Protein AF-A0A836VW23-F1 (afdb_monomer_lite)

Structure (mmCIF, N/CA/C/O backbone):
data_AF-A0A836VW23-F1
#
_entry.id   AF-A0A836VW23-F1
#
loop_
_atom_site.group_PDB
_atom_site.id
_atom_site.type_symbol
_atom_site.label_atom_id
_atom_site.label_alt_id
_atom_site.label_comp_id
_atom_site.label_asym_id
_atom_site.label_entity_id
_atom_site.label_seq_id
_atom_site.pdbx_PDB_ins_code
_atom_site.Cartn_x
_atom_site.Cartn_y
_atom_site.Cartn_z
_atom_site.occupancy
_atom_site.B_iso_or_equiv
_atom_site.auth_seq_id
_atom_site.auth_comp_id
_atom_site.auth_asym_id
_atom_site.auth_atom_id
_atom_site.pdbx_PDB_model_num
ATOM 1 N N . MET A 1 1 ? 16.480 -21.309 23.823 1.00 31.69 1 MET A N 1
ATOM 2 C CA . MET A 1 1 ? 16.150 -19.871 23.781 1.00 31.69 1 MET A CA 1
ATOM 3 C C . MET A 1 1 ? 16.442 -19.379 22.378 1.00 31.69 1 MET A C 1
ATOM 5 O O . MET A 1 1 ? 17.607 -19.248 22.032 1.00 31.69 1 MET A O 1
ATOM 9 N N . THR A 1 2 ? 15.423 -19.218 21.539 1.00 36.62 2 THR A N 1
ATOM 10 C CA . THR A 1 2 ? 15.585 -18.551 20.243 1.00 36.62 2 THR A CA 1
ATOM 11 C C . THR A 1 2 ? 15.771 -17.069 20.523 1.00 36.62 2 THR A C 1
ATOM 13 O O . THR A 1 2 ? 14.910 -16.452 21.145 1.00 36.62 2 THR A O 1
ATOM 16 N N . VAL A 1 3 ? 16.923 -16.523 20.143 1.00 40.72 3 VAL A N 1
ATOM 17 C CA . VAL A 1 3 ? 17.149 -15.079 20.126 1.00 40.72 3 VAL A CA 1
ATOM 18 C C . VAL A 1 3 ? 16.096 -14.504 19.182 1.00 40.72 3 VAL A C 1
ATOM 20 O O . VAL A 1 3 ? 16.159 -14.738 17.979 1.00 40.72 3 VAL A O 1
ATOM 23 N N . THR A 1 4 ? 15.072 -13.849 19.728 1.00 47.00 4 THR A N 1
ATOM 24 C CA . THR A 1 4 ? 14.153 -13.046 18.924 1.00 47.00 4 THR A CA 1
ATOM 25 C C . THR A 1 4 ? 14.970 -11.867 18.430 1.00 47.00 4 THR A C 1
ATOM 27 O O . THR A 1 4 ? 15.190 -10.907 19.165 1.00 47.00 4 THR A O 1
ATOM 30 N N . GLU A 1 5 ? 15.506 -11.987 17.221 1.00 56.62 5 GLU A N 1
ATOM 31 C CA . GLU A 1 5 ? 16.096 -10.864 16.508 1.00 56.62 5 GLU A CA 1
ATOM 32 C C . GLU A 1 5 ? 15.005 -9.793 16.401 1.00 56.62 5 GLU A C 1
ATOM 34 O O . GLU A 1 5 ? 13.970 -9.997 15.761 1.00 56.62 5 GLU A O 1
ATOM 39 N N . SER A 1 6 ? 15.181 -8.698 17.139 1.00 66.62 6 SER A N 1
ATOM 40 C CA . SER A 1 6 ? 14.249 -7.577 17.124 1.00 66.62 6 SER A CA 1
ATOM 41 C C . SER A 1 6 ? 14.246 -7.003 15.713 1.00 66.62 6 SER A C 1
ATOM 43 O O . SER A 1 6 ? 15.277 -6.529 15.239 1.00 66.62 6 SER A O 1
ATOM 45 N N . ILE A 1 7 ? 13.108 -7.075 15.021 1.00 79.94 7 ILE A N 1
ATOM 46 C CA . ILE A 1 7 ? 12.976 -6.521 13.671 1.00 79.94 7 ILE A CA 1
ATOM 47 C C . ILE A 1 7 ? 13.152 -5.007 13.779 1.00 79.94 7 ILE A C 1
ATOM 49 O O . ILE A 1 7 ? 12.369 -4.345 14.456 1.00 79.94 7 ILE A O 1
ATOM 53 N N . ASN A 1 8 ? 14.173 -4.459 13.121 1.00 87.62 8 ASN A N 1
ATOM 54 C CA . ASN A 1 8 ? 14.389 -3.017 13.084 1.00 87.62 8 ASN A CA 1
ATOM 55 C C . ASN A 1 8 ? 13.414 -2.377 12.083 1.00 87.62 8 ASN A C 1
ATOM 57 O O . ASN A 1 8 ? 13.693 -2.284 10.889 1.00 87.62 8 ASN A O 1
ATOM 61 N N . VAL A 1 9 ? 12.242 -1.969 12.573 1.00 89.81 9 VAL A N 1
ATOM 62 C CA . VAL A 1 9 ? 11.169 -1.398 11.744 1.00 89.81 9 VAL A CA 1
ATOM 63 C C . VAL A 1 9 ? 11.598 -0.077 11.102 1.00 89.81 9 VAL A C 1
ATOM 65 O O . VAL A 1 9 ? 11.246 0.188 9.953 1.00 89.81 9 VAL A O 1
ATOM 68 N N . ARG A 1 10 ? 12.394 0.736 11.809 1.00 92.44 10 ARG A N 1
ATOM 69 C CA . ARG A 1 10 ? 12.918 2.006 11.285 1.00 92.44 10 ARG A CA 1
ATOM 70 C C . ARG A 1 10 ? 13.788 1.777 10.056 1.00 92.44 10 ARG A C 1
ATOM 72 O O . ARG A 1 10 ? 13.591 2.457 9.051 1.00 92.44 10 ARG A O 1
ATOM 79 N N . GLN A 1 11 ? 14.670 0.782 10.115 1.00 90.44 11 GLN A N 1
ATOM 80 C CA . GLN A 1 11 ? 15.504 0.422 8.975 1.00 90.44 11 GLN A CA 1
ATOM 81 C C . GLN A 1 11 ? 14.657 0.008 7.763 1.00 90.44 11 GLN A C 1
ATOM 83 O O . GLN A 1 11 ? 14.979 0.365 6.638 1.00 90.44 11 GLN A O 1
ATOM 88 N N . VAL A 1 12 ? 13.553 -0.708 7.992 1.00 90.94 12 VAL A N 1
ATOM 89 C CA . VAL A 1 12 ? 12.657 -1.166 6.919 1.00 90.94 12 VAL A CA 1
ATOM 90 C C . VAL A 1 12 ? 11.869 -0.017 6.276 1.00 90.94 12 VAL A C 1
ATOM 92 O O . VAL A 1 12 ? 11.680 -0.026 5.065 1.00 90.94 12 VAL A O 1
ATOM 95 N N . LEU A 1 13 ? 11.387 0.955 7.060 1.00 91.62 13 LEU A N 1
ATOM 96 C CA . LEU A 1 13 ? 10.470 1.993 6.560 1.00 91.62 13 LEU A CA 1
ATOM 97 C C . LEU A 1 13 ? 11.130 3.314 6.167 1.00 91.62 13 LEU A C 1
ATOM 99 O O . LEU A 1 13 ? 10.611 3.998 5.294 1.00 91.62 13 LEU A O 1
ATOM 103 N N . LEU A 1 14 ? 12.203 3.721 6.845 1.00 91.25 14 LEU A N 1
ATOM 104 C CA . LEU A 1 14 ? 12.733 5.085 6.730 1.00 91.25 14 LEU A CA 1
ATOM 105 C C . LEU A 1 14 ? 14.151 5.151 6.170 1.00 91.25 14 LEU A C 1
ATOM 107 O O . LEU A 1 14 ? 14.506 6.174 5.582 1.00 91.25 14 LEU A O 1
ATOM 111 N N . GLU A 1 15 ? 14.945 4.103 6.386 1.00 88.88 15 GLU A N 1
ATOM 112 C CA . GLU A 1 15 ? 16.369 4.053 6.017 1.00 88.88 15 GLU A CA 1
ATOM 113 C C . GLU A 1 15 ? 16.647 3.059 4.878 1.00 88.88 15 GLU A C 1
ATOM 115 O O . GLU A 1 15 ? 17.768 2.987 4.381 1.00 88.88 15 GLU A O 1
ATOM 120 N N . GLY A 1 16 ? 15.647 2.273 4.475 1.00 78.31 16 GLY A N 1
ATOM 121 C CA . GLY A 1 16 ? 15.775 1.284 3.413 1.00 78.31 16 GLY A CA 1
ATOM 122 C C . GLY A 1 16 ? 15.883 1.937 2.037 1.00 78.31 16 GLY A C 1
ATOM 123 O O . GLY A 1 16 ? 15.105 2.823 1.699 1.00 78.31 16 GLY A O 1
ATOM 124 N N . GLU A 1 17 ? 16.822 1.460 1.219 1.00 79.25 17 GLU A N 1
ATOM 125 C CA . GLU A 1 17 ? 16.985 1.911 -0.173 1.00 79.25 17 GLU A CA 1
ATOM 126 C C . GLU A 1 17 ? 15.954 1.287 -1.128 1.00 79.25 17 GLU A C 1
ATOM 128 O O . GLU A 1 17 ? 15.768 1.759 -2.245 1.00 79.25 17 GLU A O 1
ATOM 133 N N . SER A 1 18 ? 15.292 0.206 -0.711 1.00 87.25 18 SER A N 1
ATOM 134 C CA . SER A 1 18 ? 14.247 -0.467 -1.483 1.00 87.25 18 SER A CA 1
ATOM 135 C C . SER A 1 18 ? 13.216 -1.095 -0.552 1.00 87.25 18 SER A C 1
ATOM 137 O O . SER A 1 18 ? 13.520 -1.396 0.603 1.00 87.25 18 SER A O 1
ATOM 139 N N . PHE A 1 19 ? 12.003 -1.298 -1.065 1.00 91.25 19 PHE A N 1
ATOM 140 C CA . PHE A 1 19 ? 10.911 -1.928 -0.330 1.00 91.25 19 PHE A CA 1
ATOM 141 C C . PHE A 1 19 ? 10.299 -3.055 -1.161 1.00 91.25 19 PHE A C 1
ATOM 143 O O . PHE A 1 19 ? 9.700 -2.803 -2.210 1.00 91.25 19 PHE A O 1
ATOM 150 N N . GLY A 1 20 ? 10.453 -4.299 -0.703 1.00 92.25 20 GLY A N 1
ATOM 151 C CA . GLY A 1 20 ? 10.022 -5.486 -1.444 1.00 92.25 20 GLY A CA 1
ATOM 152 C C . GLY A 1 20 ? 9.169 -6.471 -0.637 1.00 92.25 20 GLY A C 1
ATOM 153 O O . GLY A 1 20 ? 8.835 -6.234 0.526 1.00 92.25 20 GLY A O 1
ATOM 154 N N . PRO A 1 21 ? 8.818 -7.633 -1.225 1.00 91.94 21 PRO A N 1
ATOM 155 C CA . PRO A 1 21 ? 7.945 -8.625 -0.586 1.00 91.94 21 PRO A CA 1
ATOM 156 C C . PRO A 1 21 ? 8.450 -9.127 0.773 1.00 91.94 21 PRO A C 1
ATOM 158 O O . PRO A 1 21 ? 7.660 -9.376 1.682 1.00 91.94 21 PRO A O 1
ATOM 161 N N . GLN A 1 22 ? 9.771 -9.244 0.943 1.00 91.62 22 GLN A N 1
ATOM 162 C CA . GLN A 1 22 ? 10.373 -9.673 2.210 1.00 91.62 22 GLN A CA 1
ATOM 163 C C . GLN A 1 22 ? 10.156 -8.647 3.329 1.00 91.62 22 GLN A C 1
ATOM 165 O O . GLN A 1 22 ? 9.972 -9.027 4.486 1.00 91.62 22 GLN A O 1
ATOM 170 N N . ASP A 1 23 ? 10.119 -7.358 2.996 1.00 94.06 23 ASP A N 1
ATOM 171 C CA . ASP A 1 23 ? 9.895 -6.284 3.962 1.00 94.06 23 ASP A CA 1
ATOM 172 C C . ASP A 1 23 ? 8.453 -6.271 4.460 1.00 94.06 23 ASP A C 1
ATOM 174 O O . ASP A 1 23 ? 8.216 -6.072 5.650 1.00 94.06 23 ASP A O 1
ATOM 178 N N . VAL A 1 24 ? 7.493 -6.631 3.604 1.00 94.88 24 VAL A N 1
ATOM 179 C CA . VAL A 1 24 ? 6.102 -6.862 4.024 1.00 94.88 24 VAL A CA 1
ATOM 180 C C . VAL A 1 24 ? 6.024 -7.974 5.066 1.00 94.88 24 VAL A C 1
ATOM 182 O O . VAL A 1 24 ? 5.382 -7.800 6.100 1.00 94.88 24 VAL A O 1
ATOM 185 N N . VAL A 1 25 ? 6.704 -9.103 4.840 1.00 93.25 25 VAL A N 1
ATOM 186 C CA . VAL A 1 25 ? 6.718 -10.224 5.797 1.00 93.25 25 VAL A CA 1
ATOM 187 C C . VAL A 1 25 ? 7.344 -9.795 7.128 1.00 93.25 25 VAL A C 1
ATOM 189 O O . VAL A 1 25 ? 6.840 -10.147 8.199 1.00 93.25 25 VAL A O 1
ATOM 192 N N . ARG A 1 26 ? 8.424 -9.002 7.085 1.00 92.25 26 ARG A N 1
ATOM 193 C CA . ARG A 1 26 ? 9.044 -8.420 8.286 1.00 92.25 26 ARG A CA 1
ATOM 194 C C . ARG A 1 26 ? 8.078 -7.488 9.018 1.00 92.25 26 ARG A C 1
ATOM 196 O O . ARG A 1 26 ? 7.941 -7.607 10.233 1.00 92.25 26 ARG A O 1
ATOM 203 N N . LEU A 1 27 ? 7.366 -6.622 8.301 1.00 93.50 27 LEU A N 1
ATOM 204 C CA . LEU A 1 27 ? 6.388 -5.702 8.883 1.00 93.50 27 LEU A CA 1
ATOM 205 C C . LEU A 1 27 ? 5.194 -6.426 9.493 1.00 93.50 27 LEU A C 1
ATOM 207 O O . LEU A 1 27 ? 4.789 -6.080 10.595 1.00 93.50 27 LEU A O 1
ATOM 211 N N . GLN A 1 28 ? 4.660 -7.457 8.841 1.00 93.44 28 GLN A N 1
ATOM 212 C CA . GLN A 1 28 ? 3.579 -8.269 9.404 1.00 93.44 28 GLN A CA 1
ATOM 213 C C . GLN A 1 28 ? 3.987 -8.873 10.752 1.00 93.44 28 GLN A C 1
ATOM 215 O O . GLN A 1 28 ? 3.255 -8.751 11.734 1.00 93.44 28 GLN A O 1
ATOM 220 N N . ARG A 1 29 ? 5.196 -9.443 10.838 1.00 91.56 29 ARG A N 1
ATOM 221 C CA . ARG A 1 29 ? 5.757 -9.936 12.107 1.00 91.56 29 ARG A CA 1
ATOM 222 C C . ARG A 1 29 ? 5.934 -8.813 13.128 1.00 91.56 29 ARG A C 1
ATOM 224 O O . ARG A 1 29 ? 5.574 -8.991 14.288 1.00 91.56 29 ARG A O 1
ATOM 231 N N . ALA A 1 30 ? 6.450 -7.660 12.706 1.00 91.56 30 ALA A N 1
ATOM 232 C CA . ALA A 1 30 ? 6.631 -6.511 13.585 1.00 91.56 30 ALA A CA 1
ATOM 233 C C . ALA A 1 30 ? 5.297 -5.970 14.115 1.00 91.56 30 ALA A C 1
ATOM 235 O O . ALA A 1 30 ? 5.217 -5.626 15.285 1.00 91.56 30 ALA A O 1
ATOM 236 N N . ILE A 1 31 ? 4.224 -5.960 13.320 1.00 93.00 31 ILE A N 1
ATOM 237 C CA . ILE A 1 31 ? 2.893 -5.519 13.758 1.00 93.00 31 ILE A CA 1
ATOM 238 C C . ILE A 1 31 ? 2.366 -6.409 14.889 1.00 93.00 31 ILE A C 1
ATOM 240 O O 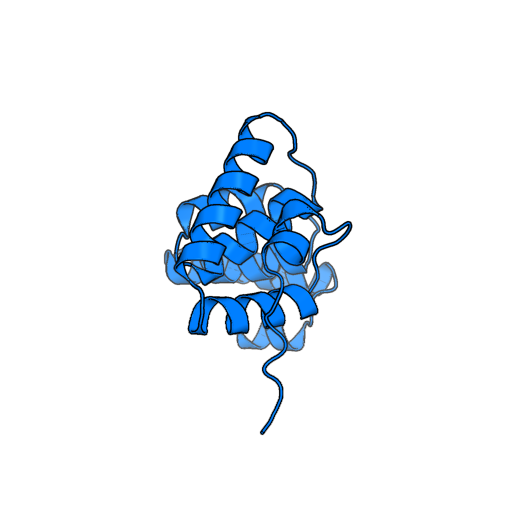. ILE A 1 31 ? 1.795 -5.890 15.846 1.00 93.00 31 ILE A O 1
ATOM 244 N N . HIS A 1 32 ? 2.613 -7.722 14.851 1.00 88.88 32 HIS A N 1
ATOM 245 C CA . HIS A 1 32 ? 2.182 -8.622 15.926 1.00 88.88 32 HIS A CA 1
ATOM 246 C C . HIS A 1 32 ? 2.804 -8.296 17.294 1.00 88.88 32 HIS A C 1
ATOM 248 O O . HIS A 1 32 ? 2.164 -8.532 18.317 1.00 88.88 32 HIS A O 1
ATOM 254 N N . HIS A 1 33 ? 4.022 -7.748 17.326 1.00 86.31 33 HIS A N 1
ATOM 255 C CA . HIS A 1 33 ? 4.765 -7.499 18.569 1.00 86.31 33 HIS A CA 1
ATOM 256 C C . HIS A 1 33 ? 4.909 -6.007 18.921 1.00 86.31 33 HIS A C 1
ATOM 258 O O . HIS A 1 33 ? 4.999 -5.653 20.094 1.00 86.31 33 HIS A O 1
ATOM 264 N N . HIS A 1 34 ? 4.891 -5.131 17.917 1.00 88.19 34 HIS A N 1
ATOM 265 C CA . HIS A 1 34 ? 5.288 -3.722 17.984 1.00 88.19 34 HIS A CA 1
ATOM 266 C C . HIS A 1 34 ? 4.394 -2.816 17.108 1.00 88.19 34 HIS A C 1
ATOM 268 O O . HIS A 1 34 ? 4.860 -1.830 16.539 1.00 88.19 34 HIS A O 1
ATOM 274 N N . ALA A 1 35 ? 3.085 -3.093 17.011 1.00 90.88 35 ALA A N 1
ATOM 275 C CA . ALA A 1 35 ? 2.145 -2.301 16.195 1.00 90.88 35 ALA A CA 1
ATOM 276 C C . ALA A 1 35 ? 2.184 -0.780 16.453 1.00 90.88 35 ALA A C 1
ATOM 278 O O . ALA A 1 35 ? 1.922 0.008 15.544 1.00 90.88 35 ALA A O 1
ATOM 279 N N . GLY A 1 36 ? 2.472 -0.357 17.690 1.00 94.19 36 GLY A N 1
ATOM 280 C CA . GLY A 1 36 ? 2.605 1.060 18.043 1.00 94.19 36 GLY A CA 1
ATOM 281 C C . GLY A 1 36 ? 3.780 1.736 17.334 1.00 94.19 36 GLY A C 1
ATOM 282 O O . GLY A 1 36 ? 3.605 2.805 16.755 1.00 94.19 36 GLY A O 1
ATOM 283 N N . GLU A 1 37 ? 4.938 1.074 17.316 1.00 94.06 37 GLU A N 1
ATOM 284 C CA . GLU A 1 37 ? 6.148 1.549 16.638 1.00 94.06 37 GLU A CA 1
ATOM 285 C C . GLU A 1 37 ? 5.943 1.598 15.122 1.00 94.06 37 GLU A C 1
ATOM 287 O O . GLU A 1 37 ? 6.194 2.628 14.502 1.00 94.06 37 GLU A O 1
ATOM 292 N N . VAL A 1 38 ? 5.390 0.531 14.530 1.00 95.75 38 VAL A N 1
ATOM 293 C CA . VAL A 1 38 ? 5.092 0.487 13.087 1.00 95.75 38 VAL A CA 1
ATOM 294 C C . VAL A 1 38 ? 4.160 1.633 12.690 1.00 95.75 38 VAL A C 1
ATOM 296 O O . VAL A 1 38 ? 4.407 2.316 11.700 1.00 95.75 38 VAL A O 1
ATOM 299 N N . ARG A 1 39 ? 3.115 1.901 13.484 1.00 96.44 39 ARG A N 1
ATOM 300 C CA . ARG A 1 39 ? 2.188 3.013 13.227 1.00 96.44 39 ARG A CA 1
ATOM 301 C C . ARG A 1 39 ? 2.862 4.378 13.353 1.00 96.44 39 ARG A C 1
ATOM 303 O O . ARG A 1 39 ? 2.568 5.263 12.554 1.00 96.44 39 ARG A O 1
ATOM 310 N N . GLN A 1 40 ? 3.741 4.557 14.338 1.00 97.12 40 GLN A N 1
ATOM 311 C CA . GLN A 1 40 ? 4.491 5.800 14.508 1.00 97.12 40 GLN A CA 1
ATOM 312 C C . GLN A 1 40 ? 5.414 6.057 13.312 1.00 97.12 40 GLN A C 1
ATOM 314 O O . GLN A 1 40 ? 5.368 7.136 12.731 1.00 97.12 40 GLN A O 1
ATOM 319 N N . LEU A 1 41 ? 6.197 5.056 12.910 1.00 96.88 41 LEU A N 1
ATOM 320 C CA . LEU A 1 41 ? 7.136 5.170 11.794 1.00 96.88 41 LEU A CA 1
ATOM 321 C C . LEU A 1 41 ? 6.421 5.324 10.448 1.00 96.88 41 LEU A C 1
ATOM 323 O O . LEU A 1 41 ? 6.871 6.083 9.598 1.00 96.88 41 LEU A O 1
ATOM 327 N N . CYS A 1 42 ? 5.274 4.664 10.261 1.00 97.31 42 CYS A N 1
ATOM 328 C CA . CYS A 1 42 ? 4.445 4.855 9.072 1.00 97.31 42 CYS A CA 1
ATOM 329 C C . CYS A 1 42 ? 3.910 6.293 8.974 1.00 97.31 42 CYS A C 1
ATOM 331 O O . CYS A 1 42 ? 3.832 6.839 7.876 1.00 97.31 42 CYS A O 1
ATOM 333 N N . ARG A 1 43 ? 3.567 6.920 10.109 1.00 97.62 43 ARG A N 1
ATOM 334 C CA . ARG A 1 43 ? 3.169 8.334 10.147 1.00 97.62 43 ARG A CA 1
ATOM 335 C C . ARG A 1 43 ? 4.344 9.261 9.839 1.00 97.62 43 ARG A C 1
ATOM 337 O O . ARG A 1 43 ? 4.175 10.169 9.040 1.00 97.62 43 ARG A O 1
ATOM 344 N N . GLU A 1 44 ? 5.518 8.999 10.410 1.00 97.69 44 GLU A N 1
ATOM 345 C CA . GLU A 1 44 ? 6.755 9.738 10.102 1.00 97.69 44 GLU A CA 1
ATOM 346 C C . GLU A 1 44 ? 7.081 9.663 8.597 1.00 97.69 44 GLU A C 1
ATOM 348 O O . GLU A 1 44 ? 7.375 10.675 7.966 1.00 97.69 44 GLU A O 1
ATOM 353 N N . LEU A 1 45 ? 6.946 8.480 7.987 1.00 96.88 45 LEU A N 1
ATOM 354 C CA . LEU A 1 45 ? 7.116 8.303 6.543 1.00 96.88 45 LEU A CA 1
ATOM 355 C C . LEU A 1 45 ? 6.074 9.095 5.738 1.00 96.88 45 LEU A C 1
ATOM 357 O O . LEU A 1 45 ? 6.412 9.711 4.731 1.00 96.88 45 LEU A O 1
ATOM 361 N N . LEU A 1 46 ? 4.817 9.105 6.186 1.00 97.56 46 LEU A N 1
ATOM 362 C CA . LEU A 1 46 ? 3.754 9.870 5.540 1.00 97.56 46 LEU A CA 1
ATOM 363 C C . LEU A 1 46 ? 4.016 11.379 5.587 1.00 97.56 46 LEU A C 1
ATOM 365 O O . LEU A 1 46 ? 3.817 12.066 4.591 1.00 97.56 46 LEU A O 1
ATOM 369 N N . GLU A 1 47 ? 4.505 11.883 6.719 1.00 97.69 47 GLU A N 1
ATOM 370 C CA . GLU A 1 47 ? 4.901 13.284 6.880 1.00 97.69 47 GLU A CA 1
ATOM 371 C C . GLU A 1 47 ? 6.046 13.656 5.924 1.00 97.69 47 GLU A C 1
ATOM 373 O O . GLU A 1 47 ? 6.004 14.724 5.316 1.00 97.69 47 GLU A O 1
ATOM 378 N N . ARG A 1 48 ? 7.027 12.764 5.713 1.00 96.25 48 ARG A N 1
ATOM 379 C CA . ARG A 1 48 ? 8.097 12.953 4.711 1.00 96.25 48 ARG A CA 1
ATOM 380 C C . ARG A 1 48 ? 7.550 13.006 3.283 1.00 96.25 48 ARG A C 1
ATOM 382 O O . ARG A 1 48 ? 7.944 13.878 2.509 1.00 96.25 48 ARG A O 1
ATOM 389 N N . ILE A 1 49 ? 6.621 12.111 2.940 1.00 96.94 49 ILE A N 1
ATOM 390 C CA . ILE A 1 49 ? 5.941 12.099 1.633 1.00 96.94 49 ILE A CA 1
ATOM 391 C C . ILE A 1 49 ? 5.201 13.421 1.409 1.00 96.94 49 ILE A C 1
ATOM 393 O O . ILE A 1 49 ? 5.398 14.058 0.374 1.00 96.94 49 ILE A O 1
ATOM 397 N N . ASP A 1 50 ? 4.417 13.864 2.396 1.00 96.25 50 ASP A N 1
ATOM 398 C CA . ASP A 1 50 ? 3.654 15.116 2.340 1.00 96.25 50 ASP A CA 1
ATOM 399 C C . ASP A 1 50 ? 4.573 16.361 2.327 1.00 96.25 50 ASP A C 1
ATOM 401 O O . ASP A 1 50 ? 4.193 17.403 1.791 1.00 96.25 50 ASP A O 1
ATOM 405 N N . ALA A 1 51 ? 5.807 16.249 2.834 1.00 96.69 51 ALA A N 1
ATOM 406 C CA . ALA A 1 51 ? 6.857 17.267 2.727 1.00 96.69 51 ALA A CA 1
ATOM 407 C C . ALA A 1 51 ? 7.607 17.266 1.375 1.00 96.69 51 ALA A C 1
ATOM 409 O O . ALA A 1 51 ? 8.455 18.130 1.148 1.00 96.69 51 ALA A O 1
ATOM 410 N N . GLY A 1 52 ? 7.293 16.334 0.468 1.00 93.56 52 GLY A N 1
ATOM 411 C CA . GLY A 1 52 ? 7.837 16.273 -0.892 1.00 93.56 52 GLY A CA 1
ATOM 412 C C . GLY A 1 52 ? 8.753 15.081 -1.180 1.00 93.56 52 GLY A C 1
ATOM 413 O O . GLY A 1 52 ? 9.156 14.900 -2.327 1.00 93.56 52 GLY A O 1
ATOM 414 N N . GLU A 1 53 ? 9.045 14.217 -0.203 1.00 93.44 53 GLU A N 1
ATOM 415 C CA . GLU A 1 53 ? 9.853 12.999 -0.393 1.00 93.44 53 GLU A CA 1
ATOM 416 C C . GLU A 1 53 ? 9.018 11.830 -0.958 1.00 93.44 53 GLU A C 1
ATOM 418 O O . GLU A 1 53 ? 9.067 10.699 -0.470 1.00 93.44 53 GLU A O 1
ATOM 423 N N . SER A 1 54 ? 8.222 12.103 -1.993 1.00 92.31 54 SER A N 1
ATOM 424 C CA . SER A 1 54 ? 7.306 11.148 -2.636 1.00 92.31 54 SER A CA 1
ATOM 425 C C . SER A 1 54 ? 8.026 10.231 -3.637 1.00 92.31 54 SER A C 1
ATOM 427 O O . SER A 1 54 ? 7.663 10.167 -4.811 1.00 92.31 54 SER A O 1
ATOM 429 N N . THR A 1 55 ? 9.085 9.542 -3.203 1.00 94.50 55 THR A N 1
ATOM 430 C CA . THR A 1 55 ? 9.751 8.535 -4.045 1.00 94.50 55 THR A CA 1
ATOM 431 C C . THR A 1 55 ? 8.860 7.300 -4.222 1.00 94.50 55 THR A C 1
ATOM 433 O O . THR A 1 55 ? 8.040 7.012 -3.339 1.00 94.50 55 THR A O 1
ATOM 436 N N . PRO A 1 56 ? 9.003 6.541 -5.326 1.00 94.44 56 PRO A N 1
ATOM 437 C CA . PRO A 1 56 ? 8.240 5.315 -5.533 1.00 94.44 56 PRO A CA 1
ATOM 438 C C . PRO A 1 56 ? 8.345 4.323 -4.368 1.00 94.44 56 PRO A C 1
ATOM 440 O O . PRO A 1 56 ? 7.359 3.707 -3.964 1.00 94.44 56 PRO A O 1
ATOM 443 N N . GLU A 1 57 ? 9.531 4.214 -3.777 1.00 93.88 57 GLU A N 1
ATOM 444 C CA . GLU A 1 57 ? 9.828 3.348 -2.641 1.00 93.88 57 GLU A CA 1
ATOM 445 C C . GLU A 1 57 ? 9.094 3.810 -1.380 1.00 93.88 57 GLU A C 1
ATOM 447 O O . GLU A 1 57 ? 8.428 2.999 -0.735 1.00 93.88 57 GLU A O 1
ATOM 452 N N . ASN A 1 58 ? 9.138 5.111 -1.066 1.00 95.25 58 ASN A N 1
ATOM 453 C CA . ASN A 1 58 ? 8.449 5.679 0.094 1.00 95.25 58 ASN A CA 1
ATOM 454 C C . ASN A 1 58 ? 6.933 5.518 -0.032 1.00 95.25 58 ASN A C 1
ATOM 456 O O . ASN A 1 58 ? 6.269 5.099 0.917 1.00 95.25 58 ASN A O 1
ATOM 460 N N . LEU A 1 59 ? 6.385 5.803 -1.214 1.00 97.00 59 LEU A N 1
ATOM 461 C CA . LEU A 1 59 ? 4.965 5.620 -1.509 1.00 97.00 59 LEU A CA 1
ATOM 462 C C . LEU A 1 59 ? 4.548 4.153 -1.350 1.00 97.00 59 LEU A C 1
ATOM 464 O O . LEU A 1 59 ? 3.504 3.871 -0.758 1.00 97.00 59 LEU A O 1
ATOM 468 N N . ARG A 1 60 ? 5.378 3.212 -1.813 1.00 96.69 60 ARG A N 1
ATOM 469 C CA . ARG A 1 60 ? 5.099 1.775 -1.718 1.00 96.69 60 ARG A CA 1
ATOM 470 C C . ARG A 1 60 ? 5.152 1.302 -0.272 1.00 96.69 60 ARG A C 1
ATOM 472 O O . ARG A 1 60 ? 4.208 0.670 0.199 1.00 96.69 60 ARG A O 1
ATOM 479 N N . ALA A 1 61 ? 6.219 1.655 0.442 1.00 96.88 61 ALA A N 1
ATOM 480 C CA . ALA A 1 61 ? 6.402 1.324 1.847 1.00 96.88 61 ALA A CA 1
ATOM 481 C C . ALA A 1 61 ? 5.260 1.891 2.699 1.00 96.88 61 ALA A C 1
ATOM 483 O O . ALA A 1 61 ? 4.633 1.153 3.463 1.00 96.88 61 ALA A O 1
ATOM 484 N N . CYS A 1 62 ? 4.926 3.171 2.525 1.00 97.56 62 CYS A N 1
ATOM 485 C CA . CYS A 1 62 ? 3.853 3.823 3.268 1.00 97.56 62 CYS A CA 1
ATOM 486 C C . CYS A 1 62 ? 2.482 3.229 2.932 1.00 97.56 62 CYS A C 1
ATOM 488 O O . CYS A 1 62 ? 1.719 2.887 3.837 1.00 97.56 62 CYS A O 1
ATOM 490 N N . GLY A 1 63 ? 2.181 3.044 1.645 1.00 97.75 63 GLY A N 1
ATOM 491 C CA . GLY A 1 63 ? 0.897 2.522 1.191 1.00 97.75 63 GLY A CA 1
ATOM 492 C C . GLY A 1 63 ? 0.633 1.095 1.670 1.00 97.75 63 GLY A C 1
ATOM 493 O O . GLY A 1 63 ? -0.420 0.811 2.243 1.00 97.75 63 GLY A O 1
ATOM 494 N N . ILE A 1 64 ? 1.615 0.201 1.519 1.00 97.81 64 ILE A N 1
ATOM 495 C CA . ILE A 1 64 ? 1.487 -1.199 1.945 1.00 97.81 64 ILE A CA 1
ATOM 496 C C . ILE A 1 64 ? 1.442 -1.301 3.470 1.00 97.81 64 ILE A C 1
ATOM 498 O O . ILE A 1 64 ? 0.619 -2.038 4.011 1.00 97.81 64 ILE A O 1
ATOM 502 N N . THR A 1 65 ? 2.260 -0.526 4.185 1.00 97.62 65 THR A N 1
ATOM 503 C CA . THR A 1 65 ? 2.214 -0.499 5.656 1.00 97.62 65 THR A CA 1
ATOM 504 C C . THR A 1 65 ? 0.873 0.025 6.162 1.00 97.62 65 THR A C 1
ATOM 506 O O . THR A 1 65 ? 0.304 -0.550 7.089 1.00 97.62 65 THR A O 1
ATOM 509 N N . SER A 1 66 ? 0.317 1.053 5.519 1.00 98.00 66 SER A N 1
ATOM 510 C CA . SER A 1 66 ? -1.012 1.583 5.845 1.00 98.00 66 SER A CA 1
ATOM 511 C C . SER A 1 66 ? -2.104 0.536 5.629 1.00 98.00 66 SER A C 1
ATOM 513 O O . SER A 1 66 ? -2.947 0.351 6.507 1.00 98.00 66 SER A O 1
ATOM 515 N N . TYR A 1 67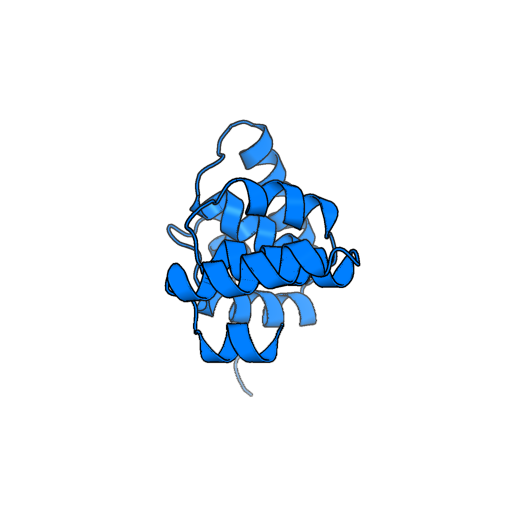 ? -2.036 -0.237 4.537 1.00 98.12 67 TYR A N 1
ATOM 516 C CA . TYR A 1 67 ? -2.933 -1.375 4.314 1.00 98.12 67 TYR A CA 1
ATOM 517 C C . TYR A 1 67 ? -2.833 -2.407 5.450 1.00 98.12 67 TYR A C 1
ATOM 519 O O . TYR A 1 67 ? -3.856 -2.825 5.993 1.00 98.12 67 TYR A O 1
ATOM 527 N N . LEU A 1 68 ? -1.613 -2.782 5.858 1.00 96.69 68 LEU A N 1
ATOM 528 C CA . LEU A 1 68 ? -1.390 -3.733 6.957 1.00 96.69 68 LEU A CA 1
ATOM 529 C C . LEU A 1 68 ? -1.892 -3.212 8.315 1.00 96.69 68 LEU A C 1
ATOM 531 O O . LEU A 1 68 ? -2.263 -4.003 9.179 1.00 96.69 68 LEU A O 1
ATOM 535 N N . LEU A 1 69 ? -1.913 -1.892 8.507 1.00 96.75 69 LEU A N 1
ATOM 536 C CA . LEU A 1 69 ? -2.431 -1.224 9.704 1.00 96.75 69 LEU A CA 1
ATOM 537 C C . LEU A 1 69 ? -3.941 -0.928 9.641 1.00 96.75 69 LEU A C 1
ATOM 539 O O . LEU A 1 69 ? -4.459 -0.310 10.575 1.00 96.75 69 LEU A O 1
ATOM 543 N N . ALA A 1 70 ? -4.625 -1.376 8.581 1.00 96.69 70 ALA A N 1
ATOM 544 C CA . ALA A 1 70 ? -6.033 -1.106 8.277 1.00 96.69 70 ALA A CA 1
ATOM 545 C C . ALA A 1 70 ? -6.379 0.386 8.070 1.00 96.69 70 ALA A C 1
ATOM 547 O O . ALA A 1 70 ? -7.536 0.787 8.186 1.00 96.69 70 ALA A O 1
ATOM 548 N N . ASP A 1 71 ? -5.390 1.214 7.726 1.00 97.44 71 ASP A N 1
ATOM 549 C CA . ASP A 1 71 ? -5.609 2.578 7.242 1.00 97.44 71 ASP A CA 1
ATOM 550 C C . ASP A 1 71 ? -5.738 2.568 5.712 1.00 97.44 71 ASP A C 1
ATOM 552 O O . ASP A 1 71 ? -4.810 2.878 4.959 1.00 97.44 71 ASP A O 1
ATOM 556 N N . HIS A 1 72 ? -6.914 2.148 5.247 1.00 97.50 72 HIS A N 1
ATOM 557 C CA . HIS A 1 72 ? -7.199 1.971 3.823 1.00 97.50 72 HIS A CA 1
ATOM 558 C C . HIS A 1 72 ? -7.219 3.292 3.039 1.00 97.50 72 HIS A C 1
ATOM 560 O O . HIS A 1 72 ? -6.913 3.290 1.849 1.00 97.50 72 HIS A O 1
ATOM 566 N N . GLY A 1 73 ? -7.524 4.420 3.692 1.00 97.25 73 GLY A N 1
ATOM 567 C CA . GLY A 1 73 ? -7.523 5.736 3.048 1.00 97.25 73 GLY A CA 1
ATOM 568 C C . GLY A 1 73 ? -6.109 6.194 2.696 1.00 97.25 73 GLY A C 1
ATOM 569 O O . GLY A 1 73 ? -5.845 6.589 1.558 1.00 97.25 73 GLY A O 1
ATOM 570 N N . THR A 1 74 ? -5.178 6.074 3.647 1.00 97.81 74 THR A N 1
ATOM 571 C CA . THR A 1 74 ? -3.760 6.356 3.389 1.00 97.81 74 THR A CA 1
ATOM 572 C C . THR A 1 74 ? -3.171 5.356 2.396 1.00 97.81 74 THR A C 1
ATOM 574 O O . THR A 1 74 ? -2.447 5.757 1.484 1.00 97.81 74 THR A O 1
ATOM 577 N N . ALA A 1 75 ? -3.531 4.072 2.513 1.00 98.38 75 ALA A N 1
ATOM 578 C CA . ALA A 1 75 ? -3.091 3.041 1.577 1.00 98.38 75 ALA A CA 1
ATOM 579 C C . ALA A 1 75 ? -3.482 3.377 0.131 1.00 98.38 75 ALA A C 1
ATOM 581 O O . ALA A 1 75 ? -2.616 3.415 -0.742 1.00 98.38 75 ALA A O 1
ATOM 582 N N . GLU A 1 76 ? -4.756 3.693 -0.120 1.00 98.19 76 GLU A N 1
ATOM 583 C CA . GLU A 1 76 ? -5.224 4.084 -1.452 1.00 98.19 76 GLU A CA 1
ATOM 584 C C . GLU A 1 76 ? -4.495 5.338 -1.958 1.00 98.19 76 GLU A C 1
ATOM 586 O O . GLU A 1 76 ? -4.017 5.347 -3.095 1.00 98.19 76 GLU A O 1
ATOM 591 N N . ARG A 1 77 ? -4.358 6.374 -1.113 1.00 97.44 77 ARG A N 1
ATOM 592 C CA . ARG A 1 77 ? -3.689 7.640 -1.464 1.00 97.44 77 ARG A CA 1
ATOM 593 C C . ARG A 1 77 ? -2.258 7.428 -1.955 1.00 97.44 77 ARG A C 1
ATOM 595 O O . ARG A 1 77 ? -1.852 8.052 -2.935 1.00 97.44 77 ARG A O 1
ATOM 602 N N . CYS A 1 78 ? -1.485 6.595 -1.265 1.00 97.75 78 CYS A N 1
ATOM 603 C CA . CYS A 1 78 ? -0.088 6.352 -1.612 1.00 97.75 78 CYS A CA 1
ATOM 604 C C . CYS A 1 78 ? 0.042 5.408 -2.813 1.00 97.75 78 CYS A C 1
ATOM 606 O O . CYS A 1 78 ? 0.781 5.708 -3.746 1.00 97.75 78 CYS A O 1
ATOM 608 N N . LEU A 1 79 ? -0.698 4.295 -2.827 1.00 97.94 79 LEU A N 1
ATOM 609 C CA . LEU A 1 79 ? -0.539 3.260 -3.855 1.00 97.94 79 LEU A CA 1
ATOM 610 C C . LEU A 1 79 ? -1.054 3.698 -5.229 1.00 97.94 79 LEU A C 1
ATOM 612 O O . LEU A 1 79 ? -0.487 3.295 -6.239 1.00 97.94 79 LEU A O 1
ATOM 616 N N . ARG A 1 80 ? -2.064 4.577 -5.295 1.00 96.81 80 ARG A N 1
ATOM 617 C CA . ARG A 1 80 ? -2.544 5.137 -6.572 1.00 96.81 80 ARG A CA 1
ATOM 618 C C . ARG A 1 80 ? -1.512 5.959 -7.336 1.00 96.81 80 ARG A C 1
ATOM 620 O O . ARG A 1 80 ? -1.711 6.213 -8.517 1.00 96.81 80 ARG A O 1
ATOM 627 N N . GLN A 1 81 ? -0.443 6.394 -6.679 1.00 96.69 81 GLN A N 1
ATOM 628 C CA . GLN A 1 81 ? 0.620 7.166 -7.321 1.00 96.69 81 GLN A CA 1
ATOM 629 C C . GLN A 1 81 ? 1.645 6.272 -8.042 1.00 96.69 81 GLN A C 1
ATOM 631 O O . GLN A 1 81 ? 2.522 6.790 -8.726 1.00 96.69 81 GLN A O 1
ATOM 636 N N . LEU A 1 82 ? 1.540 4.946 -7.902 1.00 96.00 82 LEU A N 1
ATOM 637 C CA . LEU A 1 82 ? 2.504 3.958 -8.396 1.00 96.00 82 LEU A CA 1
ATOM 638 C C . LEU A 1 82 ? 1.934 3.135 -9.554 1.00 96.00 82 LEU A C 1
ATOM 640 O O . LEU A 1 82 ? 1.852 1.910 -9.493 1.00 96.00 82 LEU A O 1
ATOM 644 N N . ASP A 1 83 ? 1.518 3.828 -10.609 1.00 93.06 83 ASP A N 1
ATOM 645 C CA . ASP A 1 83 ? 1.030 3.189 -11.830 1.00 93.06 83 ASP A CA 1
ATOM 646 C C . ASP A 1 83 ? 2.150 2.370 -12.499 1.00 93.06 83 ASP A C 1
ATOM 648 O O . ASP A 1 83 ? 3.274 2.857 -12.638 1.00 93.06 83 ASP A O 1
ATOM 652 N N . GLY A 1 84 ? 1.865 1.127 -12.901 1.00 92.88 84 GLY A N 1
ATOM 653 C CA . GLY A 1 84 ? 2.873 0.251 -13.510 1.00 92.88 84 GLY A CA 1
ATOM 654 C C . GLY A 1 84 ? 3.706 -0.558 -12.513 1.00 92.88 84 GLY A C 1
ATOM 655 O O . GLY A 1 84 ? 4.600 -1.297 -12.924 1.00 92.88 84 GLY A O 1
ATOM 656 N N . ASP A 1 85 ? 3.435 -0.440 -11.211 1.00 95.31 85 ASP A N 1
ATOM 657 C CA . ASP A 1 85 ? 4.097 -1.233 -10.181 1.00 95.31 85 ASP A CA 1
ATOM 658 C C . ASP A 1 85 ? 3.224 -2.411 -9.741 1.00 95.31 85 ASP A C 1
ATOM 660 O O . ASP A 1 85 ? 2.246 -2.232 -9.013 1.00 95.31 85 ASP A O 1
ATOM 664 N N . GLY A 1 86 ? 3.596 -3.634 -10.132 1.00 95.31 86 GLY A N 1
ATOM 665 C CA . GLY A 1 86 ? 2.765 -4.810 -9.861 1.00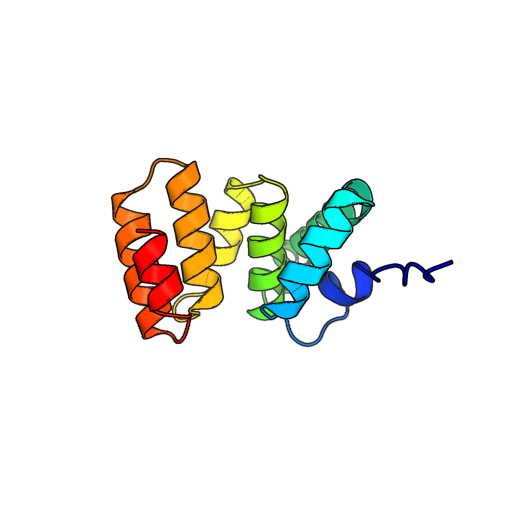 95.31 86 GLY A CA 1
ATOM 666 C C . GLY A 1 86 ? 2.495 -5.048 -8.372 1.00 95.31 86 GLY A C 1
ATOM 667 O O . GLY A 1 86 ? 1.396 -5.447 -7.987 1.00 95.31 86 GLY A O 1
ATOM 668 N N . MET A 1 87 ? 3.460 -4.740 -7.501 1.00 95.75 87 MET A N 1
ATOM 669 C CA . MET A 1 87 ? 3.270 -4.869 -6.058 1.00 95.75 87 MET A CA 1
ATOM 670 C C . MET A 1 87 ? 2.306 -3.803 -5.531 1.00 95.75 87 MET A C 1
ATOM 672 O O . MET A 1 87 ? 1.397 -4.125 -4.765 1.00 95.75 87 MET A O 1
ATOM 676 N N . ALA A 1 88 ? 2.476 -2.542 -5.929 1.00 97.12 88 ALA A N 1
ATOM 677 C CA . ALA A 1 88 ? 1.581 -1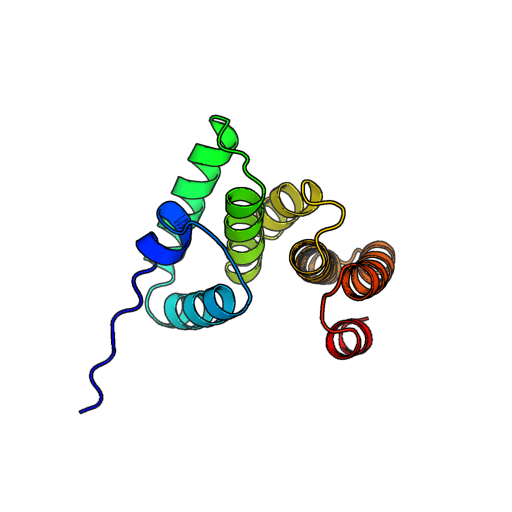.476 -5.496 1.00 97.12 88 ALA A CA 1
ATOM 678 C C . ALA A 1 88 ? 0.147 -1.695 -5.997 1.00 97.12 88 ALA A C 1
ATOM 680 O O . ALA A 1 88 ? -0.794 -1.544 -5.218 1.00 97.12 88 ALA A O 1
ATOM 681 N N . GLU A 1 89 ? -0.018 -2.120 -7.250 1.00 97.69 89 GLU A N 1
ATOM 682 C CA . GLU A 1 89 ? -1.319 -2.428 -7.848 1.00 97.69 89 GLU A CA 1
ATOM 683 C C . GLU A 1 89 ? -2.011 -3.596 -7.140 1.00 97.69 89 GLU A C 1
ATOM 685 O O . GLU A 1 89 ? -3.197 -3.497 -6.828 1.00 97.69 89 GLU A O 1
ATOM 690 N N . PHE A 1 90 ? -1.275 -4.654 -6.783 1.00 97.69 90 PHE A N 1
ATOM 691 C CA . PHE A 1 90 ? -1.821 -5.774 -6.014 1.00 97.69 90 PHE A CA 1
ATOM 692 C C . PHE A 1 90 ? -2.342 -5.331 -4.638 1.00 97.69 90 PHE A C 1
ATOM 694 O O . PHE A 1 90 ? -3.453 -5.679 -4.233 1.00 97.69 90 PHE A O 1
ATOM 701 N N . TYR A 1 91 ? -1.570 -4.527 -3.899 1.00 97.75 91 TYR A N 1
ATOM 702 C CA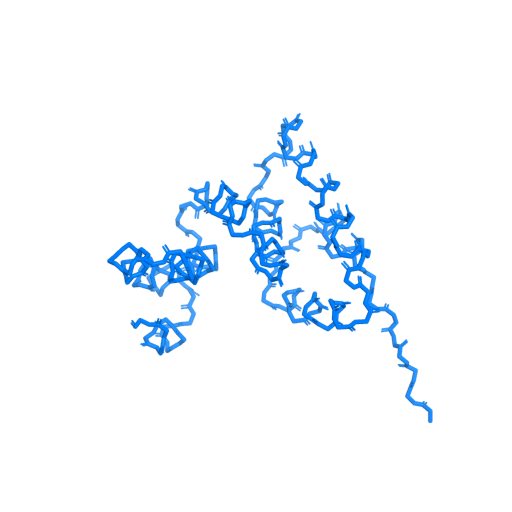 . TYR A 1 91 ? -2.009 -4.026 -2.591 1.00 97.75 91 TYR A CA 1
ATOM 703 C C . TYR A 1 91 ? -3.096 -2.948 -2.695 1.00 97.75 91 TYR A C 1
ATOM 705 O O . TYR A 1 91 ? -3.944 -2.852 -1.801 1.00 97.75 91 TYR A O 1
ATOM 713 N N . LEU A 1 92 ? -3.133 -2.177 -3.785 1.00 98.25 92 LEU A N 1
ATOM 714 C CA . LEU A 1 92 ? -4.224 -1.250 -4.068 1.00 98.25 92 LEU A CA 1
ATOM 715 C C . LEU A 1 92 ? -5.514 -2.023 -4.350 1.00 98.25 92 LEU A C 1
ATOM 717 O O . LEU A 1 92 ? -6.536 -1.706 -3.748 1.00 98.25 92 LEU A O 1
ATOM 721 N N . ALA A 1 93 ? -5.459 -3.082 -5.160 1.00 97.69 93 ALA A N 1
ATOM 722 C CA . ALA A 1 93 ? -6.595 -3.964 -5.411 1.00 97.69 93 ALA A CA 1
ATOM 723 C C . ALA A 1 93 ? -7.155 -4.532 -4.099 1.00 97.69 93 ALA A C 1
ATOM 725 O O . ALA A 1 93 ? -8.341 -4.385 -3.810 1.00 97.69 93 ALA A O 1
ATOM 726 N N . LYS A 1 94 ? -6.290 -5.064 -3.223 1.00 97.75 94 LYS A N 1
ATOM 727 C CA . LYS A 1 94 ? -6.695 -5.536 -1.885 1.00 97.75 94 LYS A CA 1
ATOM 728 C C . LYS A 1 94 ? -7.309 -4.436 -1.020 1.00 97.75 94 LYS A C 1
ATOM 730 O O . LYS A 1 94 ? -8.230 -4.707 -0.254 1.00 97.75 94 LYS A O 1
ATOM 735 N N . THR A 1 95 ? -6.811 -3.207 -1.122 1.00 98.06 95 THR A N 1
ATOM 736 C CA . THR A 1 95 ? -7.382 -2.051 -0.417 1.00 98.06 95 THR A CA 1
ATOM 737 C C . THR A 1 95 ? -8.789 -1.747 -0.932 1.00 98.06 95 THR A C 1
ATOM 739 O O . THR A 1 95 ? -9.718 -1.612 -0.139 1.00 98.06 95 THR A O 1
ATOM 742 N N . LEU A 1 96 ? -8.978 -1.728 -2.253 1.00 97.69 96 LEU A N 1
ATOM 743 C CA . LEU A 1 96 ? -10.274 -1.499 -2.892 1.00 97.69 96 LEU A CA 1
ATOM 744 C C . LEU A 1 96 ? -11.286 -2.615 -2.599 1.00 97.69 96 LEU A C 1
ATOM 746 O O . LEU A 1 96 ? -12.458 -2.310 -2.385 1.00 97.69 96 LEU A O 1
ATOM 750 N N . MET A 1 97 ? -10.844 -3.874 -2.490 1.00 97.19 97 MET A N 1
ATOM 751 C CA . MET A 1 97 ? -11.687 -4.995 -2.047 1.00 97.19 97 MET A CA 1
ATOM 752 C C . MET A 1 97 ? -12.301 -4.729 -0.670 1.00 97.19 97 MET A C 1
ATOM 754 O O . MET A 1 97 ? -13.504 -4.910 -0.480 1.00 97.19 97 MET A O 1
ATOM 758 N N . VAL A 1 98 ? -11.492 -4.263 0.288 1.00 95.69 98 VAL A N 1
ATOM 759 C CA . VAL A 1 98 ? -11.972 -3.940 1.644 1.00 95.69 98 VAL A CA 1
ATOM 760 C C . VAL A 1 98 ? -12.915 -2.732 1.632 1.00 95.69 98 VAL A C 1
ATOM 762 O O . VAL A 1 98 ? -13.861 -2.682 2.415 1.00 95.69 98 VAL A O 1
ATOM 765 N N . LEU A 1 99 ? -12.704 -1.788 0.714 1.00 95.88 99 LEU A N 1
ATOM 766 C CA . LEU A 1 99 ? -13.570 -0.621 0.515 1.00 95.88 99 LEU A CA 1
ATOM 767 C C . LEU A 1 99 ? -14.839 -0.920 -0.309 1.00 95.88 99 LEU A C 1
ATOM 769 O O . LEU A 1 99 ? -15.641 -0.016 -0.533 1.00 95.88 99 LEU A O 1
ATOM 773 N N . GLY A 1 100 ? -15.035 -2.160 -0.768 1.00 96.50 100 GLY A N 1
ATOM 774 C CA . GLY A 1 100 ? -16.205 -2.569 -1.553 1.00 96.50 100 GLY A CA 1
ATOM 775 C C . GLY A 1 100 ? -16.180 -2.138 -3.024 1.00 96.50 100 GLY A C 1
ATOM 776 O O . GLY A 1 100 ? -17.210 -2.172 -3.695 1.00 96.50 100 GLY A O 1
ATOM 777 N N . ARG A 1 101 ? -15.020 -1.724 -3.544 1.00 97.19 101 ARG A N 1
ATOM 778 C CA . ARG A 1 101 ? -14.824 -1.259 -4.929 1.00 97.19 101 ARG A CA 1
ATOM 779 C C . ARG A 1 101 ? -14.305 -2.399 -5.806 1.00 97.19 101 ARG A C 1
ATOM 781 O O . ARG A 1 101 ? -13.185 -2.363 -6.307 1.00 97.19 101 ARG A O 1
ATOM 788 N N . TYR A 1 102 ? -15.131 -3.433 -5.944 1.00 96.00 102 TYR A N 1
ATOM 789 C CA . TYR A 1 102 ? -14.740 -4.725 -6.516 1.00 96.00 102 TYR A CA 1
ATOM 790 C C . TYR A 1 102 ? -14.341 -4.661 -7.997 1.00 96.00 102 TYR A C 1
ATOM 792 O O . TYR A 1 102 ? -13.364 -5.287 -8.386 1.00 96.00 102 TYR A O 1
ATOM 800 N N . GLU A 1 103 ? -15.045 -3.874 -8.814 1.00 96.00 103 GLU A N 1
ATOM 801 C CA . GLU A 1 103 ? -14.742 -3.748 -10.251 1.00 96.00 103 GLU A CA 1
ATOM 802 C C . GLU A 1 103 ? -13.353 -3.142 -10.492 1.00 96.00 103 GLU A C 1
ATOM 804 O O . GLU A 1 103 ? -12.587 -3.620 -11.325 1.00 96.00 103 GLU A O 1
ATOM 809 N N . GLU A 1 104 ? -12.996 -2.116 -9.718 1.00 96.06 104 GLU A N 1
ATOM 810 C CA . GLU A 1 104 ? -11.670 -1.501 -9.796 1.00 96.06 104 GLU A CA 1
ATOM 811 C C . GLU A 1 104 ? -10.578 -2.422 -9.243 1.00 96.06 104 GLU A C 1
ATOM 813 O O . GLU A 1 104 ? -9.454 -2.421 -9.746 1.00 96.06 104 GLU A O 1
ATOM 818 N N . ALA A 1 105 ? -10.898 -3.216 -8.218 1.00 96.75 105 ALA A N 1
ATOM 819 C CA . ALA A 1 105 ? -9.975 -4.203 -7.676 1.00 96.75 105 ALA A CA 1
ATOM 820 C C . ALA A 1 105 ? -9.659 -5.316 -8.689 1.00 96.75 105 ALA A C 1
ATOM 822 O O . ALA A 1 105 ? -8.490 -5.661 -8.846 1.00 96.75 105 ALA A O 1
ATOM 823 N N . ASP A 1 106 ? -10.666 -5.838 -9.399 1.00 95.62 106 ASP A N 1
ATOM 824 C CA . ASP A 1 106 ? -10.487 -6.885 -10.416 1.00 95.62 106 ASP A CA 1
ATOM 825 C C . ASP A 1 106 ? -9.495 -6.453 -11.504 1.00 95.62 106 ASP A C 1
ATOM 827 O O . ASP A 1 106 ? -8.549 -7.179 -11.827 1.00 95.62 106 ASP A O 1
ATOM 831 N N . GLU A 1 107 ? -9.668 -5.231 -12.008 1.00 95.94 107 GLU A N 1
ATOM 832 C CA . GLU A 1 107 ? -8.797 -4.666 -13.035 1.00 95.94 107 GLU A CA 1
ATOM 833 C C . GLU A 1 107 ? -7.368 -4.456 -12.520 1.00 95.94 107 GLU A C 1
ATOM 835 O O . GLU A 1 107 ? -6.400 -4.757 -13.221 1.00 95.94 107 GLU A O 1
ATOM 840 N N . LEU A 1 108 ? -7.207 -3.994 -11.279 1.00 96.19 108 LEU A N 1
ATOM 841 C CA . LEU A 1 108 ? -5.881 -3.822 -10.686 1.00 96.19 108 LEU A CA 1
ATOM 842 C C . LEU A 1 108 ? -5.172 -5.146 -10.410 1.00 96.19 108 LEU A C 1
ATOM 844 O O . LEU A 1 108 ? -3.965 -5.218 -10.609 1.00 96.19 108 LEU A O 1
ATOM 848 N N . PHE A 1 109 ? -5.879 -6.206 -10.014 1.00 96.56 109 PHE A N 1
ATOM 849 C CA . PHE A 1 109 ? -5.262 -7.529 -9.899 1.00 96.56 109 PHE A CA 1
ATOM 850 C C . PHE A 1 109 ? -4.780 -8.050 -11.253 1.00 96.56 109 PHE A C 1
ATOM 852 O O . PHE A 1 109 ? -3.697 -8.625 -11.341 1.00 96.56 109 PHE A O 1
ATOM 859 N N . ARG A 1 110 ? -5.555 -7.832 -12.321 1.00 94.69 110 ARG A N 1
ATOM 860 C CA . ARG A 1 110 ? -5.139 -8.196 -13.680 1.00 94.69 110 ARG A CA 1
ATOM 861 C C . ARG A 1 110 ? -3.858 -7.455 -14.075 1.00 94.69 110 ARG A C 1
ATOM 863 O O . ARG A 1 110 ? -2.891 -8.088 -14.490 1.00 94.69 110 ARG A O 1
ATOM 870 N N . ARG A 1 111 ? -3.841 -6.133 -13.888 1.00 95.38 111 ARG A N 1
ATOM 871 C CA . ARG A 1 111 ? -2.681 -5.282 -14.183 1.00 95.38 111 ARG A CA 1
ATOM 872 C C . ARG A 1 111 ? -1.457 -5.634 -13.339 1.00 95.38 111 ARG A C 1
ATOM 874 O O . ARG A 1 111 ? -0.359 -5.688 -13.878 1.00 95.38 111 ARG A O 1
ATOM 881 N N . ALA A 1 112 ? -1.651 -5.966 -12.063 1.00 95.56 112 ALA A N 1
ATOM 882 C CA . ALA A 1 112 ? -0.561 -6.363 -11.183 1.00 95.56 112 ALA A CA 1
ATOM 883 C C . ALA A 1 112 ? 0.205 -7.574 -11.737 1.00 95.56 112 ALA A C 1
ATOM 885 O O . ALA A 1 112 ? 1.437 -7.577 -11.735 1.00 95.56 112 ALA A O 1
ATOM 886 N N . GLY A 1 113 ? -0.520 -8.569 -12.264 1.00 92.81 113 GLY A N 1
ATOM 887 C CA . GLY A 1 113 ? 0.068 -9.719 -12.953 1.00 92.81 113 GLY A CA 1
ATOM 888 C C . GLY A 1 113 ? 0.821 -9.327 -14.229 1.00 92.81 113 GLY A C 1
ATOM 889 O O . GLY A 1 113 ? 1.936 -9.801 -14.449 1.00 92.81 113 GLY A O 1
ATOM 890 N N . ASP A 1 114 ? 0.261 -8.415 -15.032 1.00 93.88 114 ASP A N 1
ATOM 891 C CA . ASP A 1 114 ? 0.920 -7.880 -16.236 1.00 93.88 114 ASP A CA 1
ATOM 892 C C . ASP A 1 114 ? 2.219 -7.115 -15.891 1.00 93.88 114 ASP A C 1
ATOM 894 O O . ASP A 1 114 ? 3.198 -7.171 -16.638 1.00 93.88 114 ASP A O 1
ATOM 898 N N . HIS A 1 115 ? 2.260 -6.445 -14.735 1.00 93.94 115 HIS A N 1
ATOM 899 C CA . HIS A 1 115 ? 3.404 -5.677 -14.228 1.00 93.94 115 HIS A CA 1
ATOM 900 C C . HIS A 1 115 ? 4.356 -6.483 -13.327 1.00 93.94 115 HIS A C 1
ATOM 902 O O . HIS A 1 115 ? 5.170 -5.914 -12.595 1.00 93.94 115 HIS A O 1
ATOM 908 N N . GLY A 1 116 ? 4.300 -7.815 -13.400 1.00 88.00 116 GLY A N 1
ATOM 909 C CA . GLY A 1 116 ? 5.308 -8.696 -12.808 1.00 88.00 116 GLY A CA 1
ATOM 910 C C . GLY A 1 116 ? 5.069 -9.089 -11.350 1.00 88.00 116 GLY A C 1
ATOM 911 O O . GLY A 1 116 ? 5.973 -9.659 -10.734 1.00 88.00 116 GLY A O 1
ATOM 912 N N . TRP A 1 117 ? 3.882 -8.828 -10.792 1.00 91.69 117 TRP A N 1
ATOM 913 C CA . TRP A 1 117 ? 3.435 -9.535 -9.589 1.00 91.69 117 TRP A CA 1
ATOM 914 C C . TRP A 1 117 ? 3.051 -10.980 -9.926 1.00 91.69 117 TRP A C 1
ATOM 916 O O . TRP A 1 117 ? 2.779 -11.302 -11.080 1.00 91.69 117 TRP A O 1
ATOM 926 N N . ASP A 1 118 ? 3.023 -11.860 -8.922 1.00 90.50 118 ASP A N 1
ATOM 927 C CA . ASP A 1 118 ? 2.687 -13.270 -9.124 1.00 90.50 118 ASP A CA 1
ATOM 928 C C . ASP A 1 118 ? 1.267 -13.411 -9.730 1.00 90.50 118 ASP A C 1
ATOM 930 O O . ASP A 1 118 ? 0.276 -13.043 -9.082 1.00 90.50 118 ASP A O 1
ATOM 934 N N . PRO A 1 119 ? 1.132 -13.938 -10.967 1.00 82.25 119 PRO A N 1
ATOM 935 C CA . PRO A 1 119 ? -0.164 -14.067 -11.631 1.00 82.25 119 PRO A CA 1
ATOM 936 C C . PRO A 1 119 ? -1.109 -15.060 -10.942 1.00 82.25 119 PRO A C 1
ATOM 938 O O . PRO A 1 119 ? -2.332 -14.930 -11.057 1.00 82.25 119 PRO A O 1
ATOM 941 N N . VAL A 1 120 ? -0.565 -16.053 -10.230 1.00 88.62 120 VAL A N 1
ATOM 942 C CA . VAL A 1 120 ? -1.351 -17.017 -9.451 1.00 88.62 120 VAL A CA 1
ATOM 943 C C . VAL A 1 120 ? -1.983 -16.304 -8.266 1.00 88.62 120 VAL A C 1
ATOM 945 O O . VAL A 1 120 ? -3.196 -16.403 -8.084 1.00 88.62 120 VAL A O 1
ATOM 948 N N . ASP A 1 121 ? -1.201 -15.518 -7.523 1.00 86.44 121 ASP A N 1
ATOM 949 C CA . ASP A 1 121 ? -1.726 -14.720 -6.411 1.00 86.44 121 ASP A CA 1
ATOM 950 C C . ASP A 1 121 ? -2.775 -13.713 -6.889 1.00 86.44 121 ASP A C 1
ATOM 952 O O . ASP A 1 121 ? -3.812 -13.558 -6.246 1.00 86.44 121 ASP A O 1
ATOM 956 N N . CYS A 1 122 ? -2.554 -13.069 -8.039 1.00 85.56 122 CYS A N 1
ATOM 957 C CA . CYS A 1 122 ? -3.546 -12.171 -8.632 1.00 85.56 122 CYS A CA 1
ATOM 958 C C . CYS A 1 122 ? -4.852 -12.907 -8.942 1.00 85.56 122 CYS A C 1
ATOM 960 O O . CYS A 1 122 ? -5.928 -12.421 -8.617 1.00 85.56 122 CYS A O 1
ATOM 962 N N . THR A 1 123 ? -4.769 -14.101 -9.531 1.00 84.62 123 THR A N 1
ATOM 963 C CA . THR A 1 123 ? -5.953 -14.892 -9.894 1.00 84.62 123 THR A CA 1
ATOM 964 C C . THR A 1 123 ? -6.728 -15.370 -8.667 1.00 84.62 123 THR A C 1
ATOM 966 O O . THR A 1 123 ? -7.951 -15.414 -8.706 1.00 84.62 123 THR A O 1
ATOM 969 N N . LEU A 1 124 ? -6.042 -15.716 -7.573 1.00 88.00 124 LEU A N 1
ATOM 970 C CA . LEU A 1 124 ? -6.679 -16.191 -6.339 1.00 88.00 124 LEU A CA 1
ATOM 971 C C . LEU A 1 124 ? -7.394 -15.091 -5.541 1.00 88.00 124 LEU A C 1
ATOM 973 O O . LEU A 1 124 ? -8.201 -15.416 -4.672 1.00 88.00 124 LEU A O 1
ATOM 977 N N . GLN A 1 125 ? -7.050 -13.820 -5.763 1.0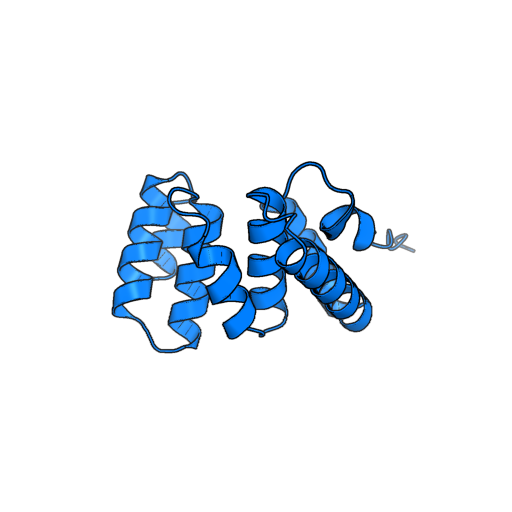0 83.81 125 GLN A N 1
ATOM 978 C CA . GLN A 1 125 ? -7.564 -12.683 -4.988 1.00 83.81 125 GLN A CA 1
ATOM 979 C C . GLN A 1 125 ? -8.652 -11.872 -5.715 1.00 83.81 125 GLN A C 1
ATOM 981 O O . GLN A 1 125 ? -9.247 -10.995 -5.086 1.00 83.81 125 GLN A O 1
ATOM 986 N N . ARG A 1 126 ? -8.898 -12.158 -7.000 1.00 78.69 126 ARG A N 1
ATOM 987 C CA . ARG A 1 126 ? -10.017 -11.624 -7.796 1.00 78.69 126 ARG A CA 1
ATOM 988 C C . ARG A 1 126 ? -11.327 -12.313 -7.429 1.00 78.69 126 ARG A C 1
ATOM 990 O O . ARG A 1 126 ? -12.336 -11.593 -7.277 1.00 78.69 126 ARG A O 1
#

pLDDT: mean 91.61, std 11.3, range [31.69, 98.38]

Secondary structure (DSSP, 8-state):
--------HHHHHTS-S---HHHHHHHHHHHHHHHHHHHHHHHHHHHHHHTT---HHHHHHHHHHHHHTT-HHHHHHHHTT-TT-HHHHHHHHHHHHHTT-HHHHHHHHHHHHHTTS-HHHHHHH-

Foldseek 3Di:
DPPPPQLPLCCQQPVDPAHDPVSLVSLLVCCVPPVVVLVVSLVVLVVCVVVPVLDLRSLLSSLSSCLSNVVLVSNLVSLVVNPLALSSLQSNLVSCVVVVVNVSSLVSLVSSVVSPDDVVSSVVSD

Sequence (126 aa):
MTVTESINVRQVLLEGESFGPQDVVRLQRAIHHHAGEVRQLCRELLERIDAGESTPENLRACGITSYLLADHGTAERCLRQLDGDGMAEFYLAKTLMVLGRYEEADELFRRAGDHGWDPVDCTLQR

Radius of gyration: 14.42 Å; chains: 1; bounding box: 33×37×40 Å